Protein AF-A0A833L8F0-F1 (afdb_monomer_lite)

Sequence (65 aa):
MAEIINLRMARKAKARSEAGKQAEENRAKFGQTKADKKARKAEATRAGKAHAAGRIEKSQLERPE

Structure (mmCIF, N/CA/C/O backbone):
data_AF-A0A833L8F0-F1
#
_entry.id   AF-A0A833L8F0-F1
#
loop_
_atom_site.group_PDB
_atom_site.id
_atom_site.type_symbol
_atom_site.label_atom_id
_atom_site.label_alt_id
_atom_site.label_comp_id
_atom_site.label_asym_id
_atom_site.label_entity_id
_atom_site.label_seq_id
_atom_site.pdbx_PDB_ins_code
_atom_site.Cartn_x
_atom_site.Cartn_y
_atom_site.Cartn_z
_atom_site.occupancy
_atom_site.B_iso_or_equiv
_atom_site.auth_seq_id
_atom_site.auth_comp_id
_atom_site.auth_asym_id
_atom_site.auth_atom_id
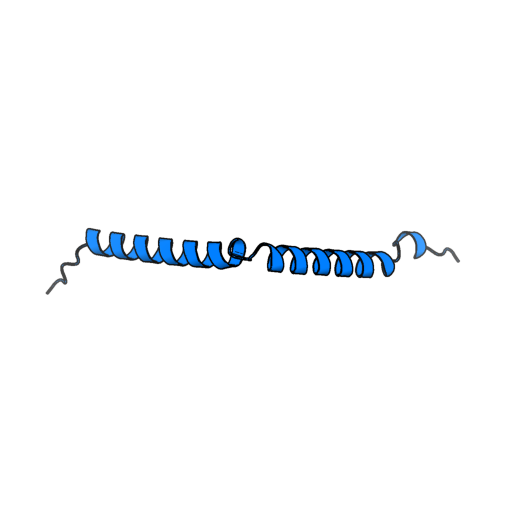_atom_site.pdbx_PDB_model_num
ATOM 1 N N . MET A 1 1 ? -40.708 8.747 22.949 1.00 53.41 1 MET A N 1
ATOM 2 C CA . MET A 1 1 ? -39.707 7.781 23.453 1.00 53.41 1 MET A CA 1
ATOM 3 C C . MET A 1 1 ? -38.373 8.146 22.837 1.00 53.41 1 MET A C 1
ATOM 5 O O . MET A 1 1 ? -38.320 8.276 21.624 1.00 53.41 1 MET A O 1
ATOM 9 N N . ALA A 1 2 ? -37.347 8.402 23.646 1.00 69.50 2 ALA A N 1
ATOM 10 C CA . ALA A 1 2 ? -36.012 8.700 23.139 1.00 69.50 2 ALA A CA 1
ATOM 11 C C . ALA A 1 2 ? -35.174 7.418 23.150 1.00 69.50 2 ALA A C 1
ATOM 13 O O . ALA A 1 2 ? -35.106 6.734 24.170 1.00 69.50 2 ALA A O 1
ATOM 14 N N . GLU A 1 3 ? -34.557 7.09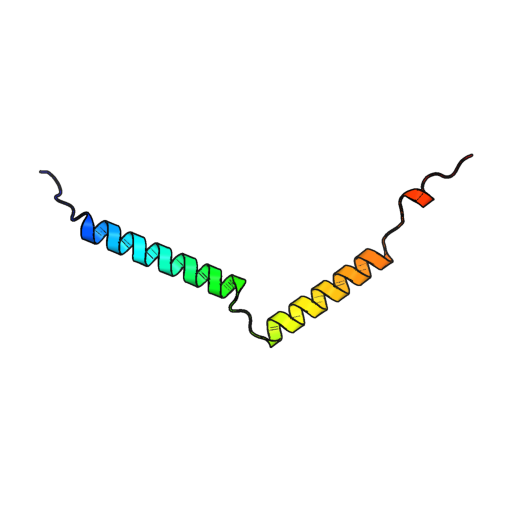6 22.018 1.00 80.06 3 GLU A N 1
ATOM 15 C CA . GLU A 1 3 ? -33.648 5.960 21.887 1.00 80.06 3 GLU A CA 1
ATOM 16 C C . GLU A 1 3 ? -32.323 6.299 22.589 1.00 80.06 3 GLU A C 1
ATOM 18 O O . GLU A 1 3 ? -31.554 7.150 22.135 1.00 80.06 3 GLU A O 1
ATOM 23 N N . ILE A 1 4 ? -32.057 5.672 23.735 1.00 83.75 4 ILE A N 1
ATOM 24 C CA . ILE A 1 4 ? -30.817 5.894 24.484 1.00 83.75 4 ILE A CA 1
ATOM 25 C C . ILE A 1 4 ? -29.716 5.050 23.841 1.00 83.75 4 ILE A C 1
ATOM 27 O O . ILE A 1 4 ? -29.581 3.857 24.112 1.00 83.75 4 ILE A O 1
ATOM 31 N N . ILE A 1 5 ? -28.904 5.673 22.987 1.00 84.88 5 ILE A N 1
ATOM 32 C CA . ILE A 1 5 ? -27.768 5.002 22.350 1.00 84.88 5 ILE A CA 1
ATOM 33 C C . ILE A 1 5 ? -26.486 5.125 23.176 1.00 84.88 5 ILE A C 1
ATOM 35 O O . ILE A 1 5 ? -26.103 6.191 23.662 1.00 84.88 5 ILE A O 1
ATOM 39 N N . ASN A 1 6 ? -25.749 4.019 23.288 1.00 91.44 6 ASN A N 1
ATOM 40 C CA . ASN A 1 6 ? -24.454 4.018 23.958 1.00 91.44 6 ASN A CA 1
ATOM 41 C C . ASN A 1 6 ? -23.344 4.520 23.019 1.00 91.44 6 ASN A C 1
ATOM 43 O O . ASN A 1 6 ? -22.781 3.772 22.212 1.00 91.44 6 ASN A O 1
ATOM 47 N N . LEU A 1 7 ? -22.962 5.788 23.184 1.00 91.94 7 LEU A N 1
ATOM 48 C CA . LEU A 1 7 ? -21.913 6.427 22.383 1.00 91.94 7 LEU A CA 1
ATOM 49 C C . LEU A 1 7 ? -20.533 5.762 22.529 1.00 91.94 7 LEU A C 1
ATOM 51 O O . LEU A 1 7 ? -19.724 5.823 21.603 1.00 91.94 7 LEU A O 1
ATOM 55 N N . ARG A 1 8 ? -20.233 5.099 23.657 1.00 93.94 8 ARG A N 1
ATOM 56 C CA . ARG A 1 8 ? -18.975 4.344 23.827 1.00 93.94 8 ARG A CA 1
ATOM 57 C C . ARG A 1 8 ? -18.927 3.159 22.869 1.00 93.94 8 ARG A C 1
ATOM 59 O O . ARG A 1 8 ? -17.907 2.932 22.221 1.00 93.94 8 ARG A O 1
ATOM 66 N N . MET A 1 9 ? -20.031 2.423 22.769 1.00 92.19 9 MET A N 1
ATOM 67 C CA . MET A 1 9 ? -20.142 1.276 21.870 1.00 92.19 9 MET A CA 1
ATOM 68 C C . MET A 1 9 ? -20.119 1.705 20.404 1.00 92.19 9 MET A C 1
ATOM 70 O O . MET A 1 9 ? -19.391 1.099 19.618 1.00 92.19 9 MET A O 1
ATOM 74 N N . ALA A 1 10 ? -20.815 2.793 20.064 1.00 91.75 10 ALA A N 1
ATOM 75 C CA . ALA A 1 10 ? -20.792 3.367 18.721 1.00 91.75 10 ALA A CA 1
ATOM 76 C C . ALA A 1 10 ? -19.372 3.792 18.298 1.00 91.75 10 ALA A C 1
ATOM 78 O O . ALA A 1 10 ? -18.894 3.401 17.233 1.00 91.75 10 ALA A O 1
ATOM 79 N N . ARG A 1 11 ? -18.643 4.507 19.169 1.00 94.44 11 ARG A N 1
ATOM 80 C CA . ARG A 1 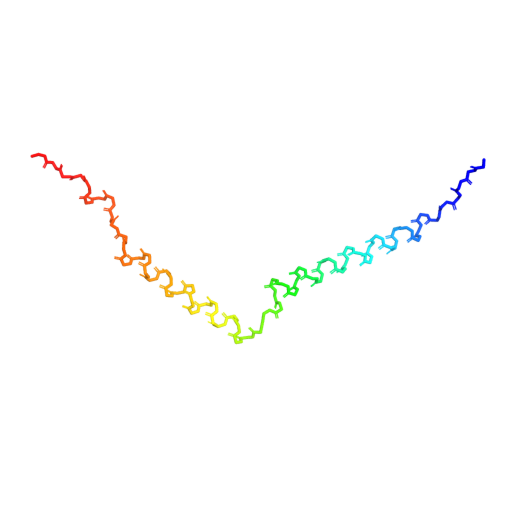11 ? -17.241 4.889 18.916 1.00 94.44 11 ARG A CA 1
ATOM 81 C C . ARG A 1 11 ? -16.327 3.678 18.751 1.00 94.44 11 ARG A C 1
ATOM 83 O O . ARG A 1 11 ? -15.510 3.650 17.836 1.00 94.44 11 ARG A O 1
ATOM 90 N N . LYS A 1 12 ? -16.493 2.648 19.586 1.00 94.69 12 LYS A N 1
ATOM 91 C CA . LYS A 1 12 ? -15.715 1.404 19.482 1.00 94.69 12 LYS A CA 1
ATOM 92 C C . LYS A 1 12 ? -15.984 0.674 18.164 1.00 94.69 12 LYS A C 1
ATOM 94 O O . LYS A 1 12 ? -15.052 0.154 17.558 1.00 94.69 12 LYS A O 1
ATOM 99 N N . ALA A 1 13 ? -17.237 0.624 17.716 1.00 92.62 13 ALA A N 1
ATOM 100 C CA . ALA A 1 13 ? -17.594 0.034 16.429 1.00 92.62 13 ALA A CA 1
ATOM 101 C C . ALA A 1 13 ? -16.945 0.794 15.263 1.00 92.62 13 ALA A C 1
ATOM 103 O O . ALA A 1 13 ? -16.318 0.167 14.409 1.00 92.62 13 ALA A O 1
ATOM 104 N N . LYS A 1 14 ? -17.005 2.132 15.288 1.00 91.94 14 LYS A N 1
ATOM 105 C CA . LYS A 1 14 ? -16.356 2.992 14.290 1.00 91.94 14 LYS A CA 1
ATOM 106 C C . LYS A 1 14 ? -14.843 2.756 14.226 1.00 91.94 14 LYS A C 1
ATOM 108 O O . LYS A 1 14 ? -14.333 2.448 13.155 1.00 91.94 14 LYS A O 1
ATOM 113 N N . ALA A 1 15 ? -14.160 2.767 15.372 1.00 94.25 15 ALA A N 1
ATOM 114 C CA . ALA A 1 15 ? -12.716 2.531 15.440 1.00 94.25 15 ALA A CA 1
ATOM 115 C C . ALA A 1 15 ? -12.303 1.155 14.881 1.00 94.25 15 ALA A C 1
ATOM 117 O O . ALA A 1 15 ? -11.307 1.044 14.171 1.00 94.25 15 ALA A O 1
ATOM 118 N N . ARG A 1 16 ? -13.080 0.092 15.151 1.00 93.56 16 ARG A N 1
ATOM 119 C CA . ARG A 1 16 ? -12.812 -1.234 14.563 1.00 93.56 16 ARG A CA 1
ATOM 120 C C . ARG A 1 16 ? -12.992 -1.245 13.044 1.00 93.56 16 ARG A C 1
ATOM 122 O O . ARG A 1 16 ? -12.199 -1.874 12.352 1.00 93.56 16 ARG A O 1
ATOM 129 N N . SER A 1 17 ? -14.021 -0.567 12.533 1.00 92.44 17 SER A N 1
ATOM 130 C CA . SER A 1 17 ? -14.262 -0.468 11.089 1.00 92.44 17 SER A CA 1
ATOM 131 C C . SER A 1 17 ? -13.127 0.272 10.381 1.00 92.44 17 SER A C 1
ATOM 133 O O . SER A 1 17 ? -12.624 -0.200 9.365 1.00 92.44 17 SER A O 1
ATOM 135 N N . GLU A 1 18 ? -12.678 1.392 10.947 1.00 91.56 18 GLU A N 1
ATOM 136 C CA . GLU A 1 18 ? -11.557 2.176 10.418 1.00 91.56 18 GLU A CA 1
ATOM 137 C C . GLU A 1 18 ? -10.255 1.367 10.408 1.00 91.56 18 GLU A C 1
ATOM 139 O O . GLU A 1 18 ? -9.566 1.329 9.390 1.00 91.56 18 GLU A O 1
ATOM 144 N N . ALA A 1 19 ? -9.962 0.633 11.486 1.00 89.00 19 ALA A N 1
ATOM 145 C CA . ALA A 1 19 ? -8.801 -0.253 11.543 1.00 89.00 19 ALA A CA 1
ATOM 146 C C . ALA A 1 19 ? -8.841 -1.358 10.467 1.00 89.00 19 ALA A C 1
ATOM 148 O O . ALA A 1 19 ? -7.810 -1.673 9.873 1.00 89.00 19 ALA A O 1
ATOM 149 N N . GLY A 1 20 ? -10.023 -1.920 10.182 1.00 87.81 20 GLY A N 1
ATOM 150 C CA . GLY A 1 20 ? -10.214 -2.898 9.106 1.00 87.81 20 GLY A CA 1
ATOM 151 C C . GLY A 1 20 ? -9.908 -2.318 7.724 1.00 87.81 20 GLY A C 1
ATOM 152 O O . GLY A 1 20 ? -9.108 -2.891 6.986 1.00 87.81 20 GLY A O 1
ATOM 153 N N . LYS A 1 21 ? -10.454 -1.136 7.415 1.00 88.75 21 LYS A N 1
ATOM 154 C CA . LYS A 1 21 ? -10.189 -0.424 6.152 1.00 88.75 21 LYS A CA 1
ATOM 155 C C . LYS A 1 21 ? -8.704 -0.108 5.978 1.00 88.75 21 LYS A C 1
ATOM 157 O O . LYS A 1 21 ? -8.130 -0.372 4.926 1.00 88.75 21 LYS A O 1
ATOM 162 N N . GLN A 1 22 ? -8.055 0.381 7.035 1.00 83.94 22 GLN A N 1
ATOM 163 C CA . GLN A 1 22 ? -6.620 0.663 7.015 1.00 83.94 22 GLN A CA 1
ATOM 164 C C . GLN A 1 22 ? -5.796 -0.610 6.762 1.00 83.94 22 GLN A C 1
ATOM 166 O O . GLN A 1 22 ? -4.811 -0.582 6.025 1.00 83.94 22 GLN A O 1
ATOM 171 N N . ALA A 1 23 ? -6.193 -1.741 7.353 1.00 81.44 23 ALA A N 1
ATOM 172 C CA . ALA A 1 23 ? -5.533 -3.024 7.136 1.00 81.44 23 ALA A CA 1
ATOM 173 C C . ALA A 1 23 ? -5.714 -3.534 5.699 1.00 81.44 23 ALA A C 1
ATOM 175 O O . ALA A 1 23 ? -4.759 -4.043 5.117 1.00 81.44 23 ALA A O 1
ATOM 176 N N . GLU A 1 24 ? -6.898 -3.380 5.107 1.00 83.25 24 GLU A N 1
ATOM 177 C CA . GLU A 1 24 ? -7.154 -3.710 3.700 1.00 83.25 24 GLU A CA 1
ATOM 178 C C . GLU A 1 24 ? -6.320 -2.845 2.755 1.00 83.25 24 GLU A C 1
ATOM 180 O O . GLU A 1 24 ? -5.638 -3.377 1.878 1.00 83.25 24 GLU A O 1
ATOM 185 N N . GLU A 1 25 ? -6.273 -1.533 2.989 1.00 82.94 25 GLU A N 1
ATOM 186 C CA . GLU A 1 25 ? -5.397 -0.636 2.240 1.00 82.94 25 GLU A CA 1
ATOM 187 C C . GLU A 1 25 ? -3.929 -1.032 2.375 1.00 82.94 25 GLU A C 1
ATOM 189 O O . GLU A 1 25 ? -3.199 -1.055 1.386 1.00 82.94 25 GLU A O 1
ATOM 194 N N . ASN A 1 26 ? -3.481 -1.375 3.583 1.00 83.25 26 ASN A N 1
ATOM 195 C CA . ASN A 1 26 ? -2.107 -1.797 3.815 1.00 83.25 26 ASN A CA 1
ATOM 196 C C . ASN A 1 26 ? -1.806 -3.151 3.163 1.00 83.25 26 ASN A C 1
ATOM 198 O O . ASN A 1 26 ? -0.707 -3.335 2.654 1.00 83.25 26 ASN A O 1
ATOM 202 N N . ARG A 1 27 ? -2.759 -4.086 3.097 1.00 82.06 27 ARG A N 1
ATOM 203 C CA . ARG A 1 27 ? -2.607 -5.331 2.324 1.00 82.06 27 ARG A CA 1
ATOM 204 C C . ARG A 1 27 ? -2.531 -5.049 0.825 1.00 82.06 27 ARG A C 1
ATOM 206 O O . ARG A 1 27 ? -1.679 -5.615 0.153 1.00 82.06 27 ARG A O 1
ATOM 213 N N . ALA A 1 28 ? -3.344 -4.135 0.306 1.00 80.50 28 ALA A N 1
ATOM 214 C CA . ALA A 1 28 ? -3.286 -3.751 -1.103 1.00 80.50 28 ALA A CA 1
ATOM 215 C C . ALA A 1 28 ? -1.969 -3.030 -1.457 1.00 80.50 28 ALA A C 1
ATOM 217 O O . ALA A 1 28 ? -1.354 -3.304 -2.489 1.00 80.50 28 ALA A O 1
ATOM 218 N N . LYS A 1 29 ? -1.511 -2.125 -0.582 1.00 77.06 29 LYS A N 1
ATOM 219 C CA . LYS A 1 29 ? -0.308 -1.298 -0.775 1.00 77.06 29 LYS A CA 1
ATOM 220 C C . LYS A 1 29 ? 0.989 -2.062 -0.480 1.00 77.06 29 LYS A C 1
ATOM 222 O O . LYS A 1 29 ? 1.972 -1.906 -1.203 1.00 77.06 29 LYS A O 1
ATOM 227 N N . PHE A 1 30 ? 0.998 -2.885 0.566 1.00 74.81 30 PHE A N 1
ATOM 228 C CA . PHE A 1 30 ? 2.203 -3.503 1.137 1.00 74.81 30 PHE A CA 1
ATOM 229 C C . PHE A 1 30 ? 2.138 -5.030 1.266 1.00 74.81 30 PHE A C 1
ATOM 231 O O . PHE A 1 30 ? 3.167 -5.643 1.530 1.00 74.81 30 PHE A O 1
ATOM 238 N N . GLY A 1 31 ? 0.980 -5.656 1.049 1.00 71.88 31 GLY A N 1
ATOM 239 C CA . GLY A 1 31 ? 0.801 -7.113 1.107 1.00 71.88 31 GLY A CA 1
ATOM 240 C C . GLY A 1 31 ? 1.217 -7.859 -0.162 1.00 71.88 31 GLY A C 1
ATOM 241 O O . GLY A 1 31 ? 1.054 -9.074 -0.227 1.00 71.88 31 GLY A O 1
ATOM 242 N N . GLN A 1 32 ? 1.764 -7.165 -1.165 1.00 76.75 32 GLN A N 1
ATOM 243 C CA . GLN A 1 32 ? 2.345 -7.823 -2.336 1.00 76.75 32 GLN A CA 1
ATOM 244 C C . GLN A 1 32 ? 3.518 -8.703 -1.904 1.00 76.75 32 GLN A C 1
ATOM 246 O O . GLN A 1 32 ? 4.411 -8.256 -1.174 1.00 76.75 32 GLN A O 1
ATOM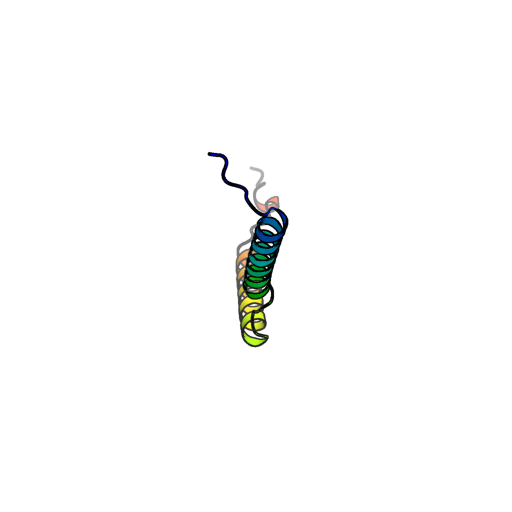 251 N N . THR A 1 33 ? 3.545 -9.945 -2.383 1.00 75.44 33 THR A N 1
ATOM 252 C CA . THR A 1 33 ? 4.653 -10.850 -2.083 1.00 75.44 33 THR A CA 1
ATOM 253 C C . THR A 1 33 ? 5.948 -10.330 -2.715 1.00 75.44 33 THR A C 1
ATOM 255 O O . THR A 1 33 ? 5.952 -9.506 -3.638 1.00 75.44 33 THR A O 1
ATOM 258 N N . LYS A 1 34 ? 7.102 -10.816 -2.241 1.00 74.00 34 LYS A N 1
ATOM 259 C CA . LYS A 1 34 ? 8.408 -10.439 -2.813 1.00 74.00 34 LYS A CA 1
ATOM 260 C C . LYS A 1 34 ? 8.493 -10.762 -4.314 1.00 74.00 34 LYS A C 1
ATOM 262 O O . LYS A 1 34 ? 9.157 -10.027 -5.048 1.00 74.00 34 LYS A O 1
ATOM 267 N N . ALA A 1 35 ? 7.817 -11.825 -4.758 1.00 77.19 35 ALA A N 1
ATOM 268 C CA . ALA A 1 35 ? 7.732 -12.222 -6.160 1.00 77.19 35 ALA A CA 1
ATOM 269 C C . ALA A 1 35 ? 6.923 -11.206 -6.983 1.00 77.19 35 ALA A C 1
ATOM 271 O O . ALA A 1 35 ? 7.441 -10.682 -7.970 1.00 77.19 35 ALA A O 1
ATOM 272 N N . ASP A 1 36 ? 5.731 -10.830 -6.515 1.00 78.19 36 ASP A N 1
ATOM 273 C CA . ASP A 1 36 ? 4.860 -9.857 -7.195 1.00 78.19 36 ASP A CA 1
ATOM 274 C C . ASP A 1 36 ? 5.515 -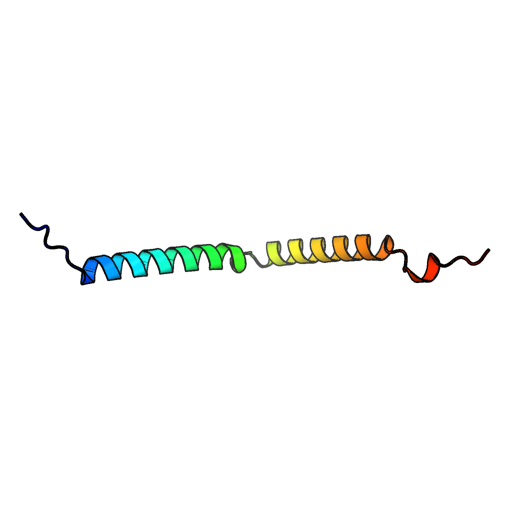8.478 -7.283 1.00 78.19 36 ASP A C 1
ATOM 276 O O . ASP A 1 36 ? 5.517 -7.827 -8.328 1.00 78.19 36 ASP A O 1
ATOM 280 N N . LYS A 1 37 ? 6.182 -8.054 -6.203 1.00 81.50 37 LYS A N 1
ATOM 281 C CA . LYS A 1 37 ? 6.933 -6.795 -6.176 1.00 81.50 37 LYS A CA 1
ATOM 282 C C . LYS A 1 37 ? 8.073 -6.788 -7.199 1.00 81.50 37 LYS A C 1
ATOM 284 O O . LYS A 1 37 ? 8.352 -5.748 -7.798 1.00 81.50 37 LYS A O 1
ATOM 289 N N . LYS A 1 38 ? 8.748 -7.927 -7.402 1.00 83.12 38 LYS A N 1
ATOM 290 C CA . LYS A 1 38 ? 9.817 -8.075 -8.403 1.00 83.12 38 LYS A CA 1
ATOM 291 C C . LYS A 1 38 ? 9.247 -8.047 -9.821 1.00 83.12 38 LYS A C 1
ATOM 293 O O . LYS A 1 38 ? 9.800 -7.338 -10.658 1.00 83.12 38 LYS A O 1
ATOM 298 N N . ALA A 1 39 ? 8.146 -8.756 -10.066 1.00 84.88 39 ALA A N 1
ATOM 299 C CA . ALA A 1 39 ? 7.454 -8.755 -11.351 1.00 84.88 39 ALA A CA 1
ATOM 300 C C . ALA A 1 39 ? 7.000 -7.338 -11.735 1.00 84.88 39 ALA A C 1
ATOM 302 O O . ALA A 1 39 ? 7.388 -6.835 -12.788 1.00 84.88 39 ALA A O 1
ATOM 303 N N . ARG A 1 40 ? 6.321 -6.633 -10.820 1.00 86.50 40 ARG A N 1
ATOM 304 C CA . ARG A 1 40 ? 5.860 -5.254 -11.033 1.00 86.50 40 ARG A CA 1
ATOM 305 C C . ARG A 1 40 ? 7.011 -4.273 -11.283 1.00 86.50 40 ARG A C 1
ATOM 307 O O . ARG A 1 40 ? 6.911 -3.400 -12.138 1.00 86.50 40 ARG A O 1
ATOM 314 N N . LYS A 1 41 ? 8.137 -4.413 -10.569 1.00 86.19 41 LYS A N 1
ATOM 315 C CA . LYS A 1 41 ? 9.346 -3.602 -10.821 1.00 86.19 41 LYS A CA 1
ATOM 316 C C . LYS A 1 41 ? 9.968 -3.885 -12.188 1.00 86.19 41 LYS A C 1
ATOM 318 O O . LYS A 1 41 ? 10.427 -2.954 -12.851 1.00 86.19 41 LYS A O 1
ATOM 323 N N . ALA A 1 42 ? 10.016 -5.150 -12.599 1.00 88.81 42 ALA A N 1
ATOM 324 C CA . ALA A 1 42 ? 10.543 -5.535 -13.904 1.00 88.81 42 ALA A CA 1
ATOM 325 C C . ALA A 1 42 ? 9.667 -4.979 -15.037 1.00 88.81 42 ALA A C 1
ATOM 327 O O . ALA A 1 42 ? 10.193 -4.432 -16.005 1.00 88.81 42 ALA A O 1
ATOM 328 N N . GLU A 1 43 ? 8.347 -5.046 -14.875 1.00 89.12 43 GLU A N 1
ATOM 329 C CA . GLU A 1 43 ? 7.372 -4.453 -15.789 1.00 89.12 43 GLU A CA 1
ATOM 330 C C . GLU A 1 43 ? 7.525 -2.929 -15.876 1.00 89.12 43 GLU A C 1
ATOM 332 O O . GLU A 1 43 ? 7.716 -2.399 -16.968 1.00 89.12 43 GLU A O 1
ATOM 337 N N . ALA A 1 44 ? 7.580 -2.232 -14.736 1.00 89.69 44 ALA A N 1
ATOM 338 C CA . ALA A 1 44 ? 7.799 -0.784 -14.697 1.00 89.69 44 ALA A CA 1
ATOM 339 C C . ALA A 1 44 ? 9.118 -0.369 -15.373 1.00 89.69 44 ALA A C 1
ATOM 341 O O . ALA A 1 44 ? 9.182 0.643 -16.067 1.00 89.69 44 ALA A O 1
ATOM 342 N N . THR A 1 45 ? 10.173 -1.174 -15.217 1.00 90.44 45 THR A N 1
ATOM 343 C CA . THR A 1 45 ? 11.471 -0.929 -15.862 1.00 90.44 45 THR A CA 1
ATOM 344 C C . THR A 1 45 ? 11.389 -1.113 -17.377 1.00 90.44 45 THR A C 1
ATOM 346 O O . THR A 1 45 ? 11.945 -0.307 -18.122 1.00 90.44 45 THR A O 1
ATOM 349 N N . ARG A 1 46 ? 10.702 -2.159 -17.853 1.00 90.00 46 ARG A N 1
ATOM 350 C CA . ARG A 1 46 ? 10.470 -2.377 -19.290 1.00 90.00 46 ARG A CA 1
ATOM 351 C C . ARG A 1 46 ? 9.655 -1.239 -19.895 1.00 90.00 46 ARG A C 1
ATOM 353 O O . ARG A 1 46 ? 10.063 -0.706 -20.921 1.00 90.00 46 ARG A O 1
ATOM 360 N N . ALA A 1 47 ? 8.576 -0.832 -19.229 1.00 88.44 47 ALA A N 1
ATOM 361 C CA . ALA A 1 47 ? 7.756 0.299 -19.648 1.00 88.44 47 ALA A CA 1
ATOM 362 C C . ALA A 1 47 ? 8.584 1.592 -19.712 1.00 88.44 47 ALA A C 1
ATOM 364 O O . ALA A 1 47 ? 8.578 2.275 -20.731 1.00 88.44 47 ALA A O 1
ATOM 365 N N . GLY A 1 48 ? 9.380 1.889 -18.679 1.00 89.69 48 GLY A N 1
ATOM 366 C CA . GLY A 1 48 ? 10.266 3.056 -18.669 1.00 89.69 48 GLY A CA 1
ATOM 367 C C . GLY A 1 48 ? 11.279 3.055 -19.818 1.00 89.69 48 GLY A C 1
ATOM 368 O O . GLY A 1 48 ? 11.478 4.082 -20.461 1.00 89.69 48 GLY A O 1
ATOM 369 N N . LYS A 1 49 ? 11.874 1.896 -20.130 1.00 87.69 49 LYS A N 1
ATOM 370 C CA . LYS A 1 49 ? 12.781 1.745 -21.279 1.00 87.69 49 LYS A CA 1
ATOM 371 C C . LYS A 1 49 ? 12.067 1.953 -22.615 1.00 87.69 49 LYS A C 1
ATOM 373 O O . LYS A 1 49 ? 12.611 2.640 -23.471 1.00 87.69 49 LYS A O 1
ATOM 378 N N . ALA A 1 50 ? 10.864 1.406 -22.780 1.00 86.38 50 ALA A N 1
ATOM 379 C CA . ALA A 1 50 ? 10.062 1.602 -23.987 1.00 86.38 50 ALA A CA 1
ATOM 380 C C . ALA A 1 50 ? 9.695 3.082 -24.187 1.00 86.38 50 ALA A C 1
ATOM 382 O O . ALA A 1 50 ? 9.867 3.621 -25.277 1.00 86.38 50 ALA A O 1
ATOM 383 N N . HIS A 1 51 ? 9.279 3.767 -23.117 1.00 84.25 51 HIS A N 1
ATOM 384 C CA . HIS A 1 51 ? 8.996 5.202 -23.155 1.00 84.25 51 HIS A CA 1
ATOM 385 C C . HIS A 1 51 ? 10.235 6.045 -23.469 1.00 84.25 51 HIS A C 1
ATOM 387 O O . HIS A 1 51 ? 10.133 7.007 -24.223 1.00 84.25 51 HIS A O 1
ATOM 393 N N . ALA A 1 52 ? 11.398 5.701 -22.909 1.00 85.44 52 ALA A N 1
ATOM 394 C CA . ALA A 1 52 ? 12.645 6.405 -23.195 1.00 85.44 52 ALA A CA 1
ATOM 395 C C . ALA A 1 52 ? 13.107 6.192 -24.645 1.00 85.44 52 ALA A C 1
ATOM 397 O O . ALA A 1 52 ? 13.552 7.140 -25.279 1.00 85.44 52 ALA A O 1
ATOM 398 N N . ALA A 1 53 ? 12.960 4.980 -25.186 1.00 83.06 53 ALA A N 1
ATOM 399 C CA . ALA A 1 53 ? 13.341 4.669 -26.564 1.00 83.06 53 ALA A CA 1
ATOM 400 C C . ALA A 1 53 ? 12.502 5.431 -27.605 1.00 83.06 53 ALA A C 1
ATOM 402 O O . ALA A 1 53 ? 13.020 5.802 -28.652 1.00 83.06 53 ALA A O 1
ATOM 403 N N . GLY A 1 54 ? 11.220 5.678 -27.317 1.00 81.94 54 GLY A N 1
ATOM 404 C CA . GLY A 1 54 ? 10.335 6.480 -28.169 1.00 81.94 54 GLY A CA 1
ATOM 405 C C . GLY A 1 54 ? 10.349 7.982 -27.868 1.00 81.94 54 GLY A C 1
ATOM 406 O O . GLY A 1 54 ? 9.568 8.721 -28.465 1.00 81.94 54 GLY A O 1
ATOM 407 N N . ARG A 1 55 ? 11.173 8.452 -26.920 1.00 81.38 55 ARG A N 1
ATOM 408 C CA . ARG A 1 55 ? 11.233 9.873 -26.570 1.00 81.38 55 ARG A CA 1
ATOM 409 C C . ARG A 1 55 ? 12.021 10.623 -27.641 1.00 81.38 55 ARG A C 1
ATOM 411 O O . ARG A 1 55 ? 13.226 10.445 -27.770 1.00 81.38 55 ARG A O 1
ATOM 418 N N . ILE A 1 56 ? 11.333 11.502 -28.360 1.00 77.25 56 ILE A N 1
ATOM 419 C CA . ILE A 1 56 ? 11.954 12.501 -29.228 1.00 77.25 56 ILE A CA 1
ATOM 420 C C . ILE A 1 56 ? 12.137 13.766 -28.388 1.00 77.25 56 ILE A C 1
ATOM 422 O O . ILE A 1 56 ? 11.168 14.311 -27.855 1.00 77.25 56 ILE A O 1
ATOM 426 N N . GLU A 1 57 ? 13.384 14.199 -28.220 1.00 72.19 57 GLU A N 1
ATOM 427 C CA . GLU A 1 57 ? 13.704 15.441 -27.519 1.00 72.19 57 GLU A CA 1
ATOM 428 C C . GLU A 1 57 ? 13.145 16.639 -28.298 1.00 72.19 57 GLU A C 1
ATOM 430 O O . GLU A 1 57 ? 13.336 16.766 -29.510 1.00 72.19 57 GLU A O 1
ATOM 435 N N . LYS A 1 58 ? 12.447 17.536 -27.594 1.00 62.94 58 LYS A N 1
ATOM 436 C CA . LYS A 1 58 ? 11.764 18.702 -28.186 1.00 62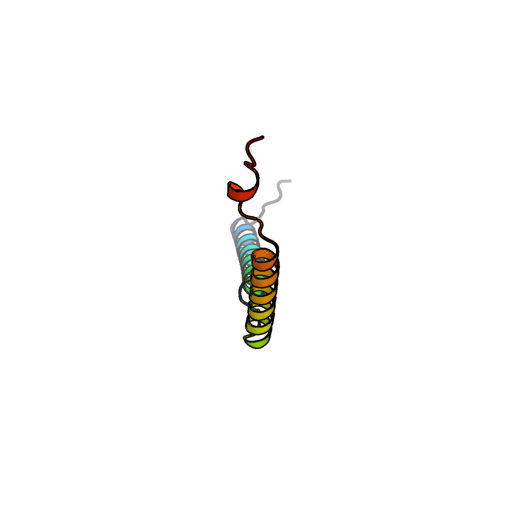.94 58 LYS A CA 1
ATOM 437 C C . LYS A 1 58 ? 12.733 19.664 -28.890 1.00 62.94 58 LYS A C 1
ATOM 439 O O . LYS A 1 58 ? 12.308 20.421 -29.753 1.00 62.94 58 LYS A O 1
ATOM 444 N N . SER A 1 59 ? 14.026 19.579 -28.570 1.00 56.28 59 SER A N 1
ATOM 445 C CA . SER A 1 59 ? 15.109 20.321 -29.224 1.00 56.28 59 SER A CA 1
ATOM 446 C C . SER A 1 59 ? 15.339 19.933 -30.689 1.00 56.28 59 SER A C 1
ATOM 448 O O . SER A 1 59 ? 15.999 20.677 -31.402 1.00 56.28 59 SER A O 1
ATOM 450 N N . GLN A 1 60 ? 14.794 18.805 -31.164 1.00 57.75 60 GLN A N 1
ATOM 451 C CA . GLN A 1 60 ? 14.880 18.395 -32.573 1.00 57.75 60 GLN A CA 1
ATOM 452 C C . GLN A 1 60 ? 13.696 18.870 -33.433 1.00 57.75 60 GLN A C 1
ATOM 454 O O . GLN A 1 60 ? 13.689 18.628 -34.641 1.00 57.75 60 GLN A O 1
ATOM 459 N N . LEU A 1 61 ? 12.693 19.523 -32.828 1.00 55.81 61 LEU A N 1
ATOM 460 C CA . LEU A 1 61 ? 11.508 20.023 -33.533 1.00 55.81 61 LEU A CA 1
ATOM 461 C C . LEU A 1 61 ? 11.660 21.471 -34.034 1.00 55.81 61 LEU A C 1
ATOM 463 O O . LEU A 1 61 ? 10.845 21.915 -34.835 1.00 55.81 61 LEU A O 1
ATOM 467 N N . GLU A 1 62 ? 12.703 22.193 -33.618 1.00 59.25 62 GLU A N 1
ATOM 468 C CA . GLU A 1 62 ? 13.050 23.498 -34.191 1.00 59.25 62 GLU A CA 1
ATOM 469 C C . GLU A 1 62 ? 13.982 23.294 -35.392 1.00 59.25 62 GLU A C 1
ATOM 471 O O . GLU A 1 62 ? 15.199 23.437 -35.302 1.00 59.25 62 GLU A O 1
ATOM 476 N N . ARG A 1 63 ? 13.407 22.881 -36.528 1.00 61.78 63 ARG A N 1
ATOM 477 C CA . ARG A 1 63 ? 14.079 22.999 -37.830 1.00 61.78 63 ARG A CA 1
ATOM 478 C C . ARG A 1 63 ? 13.909 24.443 -38.318 1.00 61.78 63 ARG A C 1
ATOM 480 O O . ARG A 1 63 ? 12.760 24.826 -38.538 1.00 61.78 63 ARG A O 1
ATOM 487 N N . PRO A 1 64 ? 14.981 25.236 -38.483 1.00 63.94 64 PRO A N 1
ATOM 488 C CA . PRO A 1 64 ? 14.888 26.471 -39.251 1.00 63.94 64 PRO A CA 1
ATOM 489 C C . PRO A 1 64 ? 14.723 26.140 -40.744 1.00 63.94 64 PRO A C 1
ATOM 491 O O . PRO A 1 64 ? 15.224 25.106 -41.200 1.00 63.94 64 PRO A O 1
ATOM 494 N N . GLU A 1 65 ? 13.976 26.993 -41.452 1.00 53.12 65 GLU A N 1
ATOM 495 C CA . GLU A 1 65 ? 13.826 26.989 -42.920 1.00 53.12 65 GLU A CA 1
ATOM 496 C C . GLU A 1 65 ? 15.164 27.160 -43.653 1.00 53.12 65 GLU A C 1
ATOM 498 O O . GLU A 1 65 ? 16.042 27.892 -43.135 1.00 53.12 65 GLU A O 1
#

Secondary structure (DSSP, 8-state):
------HHHHHHHHHHHHHHHHHHHHHHHH---HHHHHHHHHHHHHHHHHHHHT---GGGS----

Foldseek 3Di:
DDDDDDVVVVVVVVVVVVVVVVVVVCCVVPVQDPVRVVVVVVVVVVVVVVCVVPDDPPVVVPDDD

Radius of gyration: 25.99 Å; chains: 1; bounding box: 55×39×67 Å

pLDDT: mean 81.31, std 11.1, range [53.12, 94.69]